Protein AF-E9FWU2-F1 (afdb_monomer)

Sequence (168 aa):
ADSLRRFEPNSPRSSPRGNRSPVVPRQQDSTGTLKTTISLGKTPTIVHTGPFYLHKELPGDTDLTGATNLMAHYNLEHSYNKFSGKKFKDSLSSFLPGLPGMIDTPGNTDNSSLRSIIEKPPIGGKELAFLNSSQLAGFRLHPGPLPEQYQTSSLAPLKKKQKHKKHK

Secondary structure (DSSP, 8-state):
------------PPPPP------------------EEEE-SSS-EEEE-SPPTT-PPPPPPPSS-TTS-HHHHTT-HHHHHHHHTS-----HHHH-TT--S-TTS-TTTSS--THHHHHS----SS--PPPPHHHHGGGPPPSSPPPHHHHGGG--------------

Structure (mmCIF, N/CA/C/O backbone):
data_AF-E9FWU2-F1
#
_entry.id   AF-E9FWU2-F1
#
loop_
_atom_site.group_PDB
_atom_site.id
_atom_site.type_symbol
_atom_site.label_atom_id
_atom_site.label_alt_id
_atom_site.label_comp_id
_atom_site.label_asym_id
_atom_site.label_entity_id
_atom_site.label_seq_id
_atom_site.pdbx_PDB_ins_code
_atom_site.Cartn_x
_atom_site.Cartn_y
_atom_site.Cartn_z
_atom_site.occupancy
_atom_site.B_iso_or_equiv
_atom_site.auth_seq_id
_atom_site.auth_comp_id
_atom_site.auth_asym_id
_atom_site.auth_atom_id
_atom_site.pdbx_PDB_model_num
ATOM 1 N N . ALA A 1 1 ? 88.557 16.736 -51.746 1.00 36.66 1 ALA A N 1
ATOM 2 C CA . ALA A 1 1 ? 88.829 16.202 -50.401 1.00 36.66 1 ALA A CA 1
ATOM 3 C C . ALA A 1 1 ? 87.476 16.019 -49.726 1.00 36.66 1 ALA A C 1
ATOM 5 O O . ALA A 1 1 ? 86.794 17.009 -49.515 1.00 36.66 1 ALA A O 1
ATOM 6 N N . ASP A 1 2 ? 86.897 14.822 -49.832 1.00 34.50 2 ASP A N 1
ATOM 7 C CA . ASP A 1 2 ? 86.967 13.752 -48.810 1.00 34.50 2 ASP A CA 1
ATOM 8 C C . ASP A 1 2 ? 86.093 14.101 -47.589 1.00 34.50 2 ASP A C 1
ATOM 10 O O . ASP A 1 2 ? 86.243 15.175 -47.034 1.00 34.50 2 ASP A O 1
ATOM 14 N N . SER A 1 3 ? 85.142 13.298 -47.108 1.00 41.34 3 SER A N 1
ATOM 15 C CA . SER A 1 3 ? 85.058 11.835 -47.094 1.00 41.34 3 SER A CA 1
ATOM 16 C C . SER A 1 3 ? 83.602 11.332 -47.005 1.00 41.34 3 SER A C 1
ATOM 18 O O . SER A 1 3 ? 82.830 11.735 -46.141 1.00 41.34 3 SER A O 1
ATOM 20 N N . LEU A 1 4 ? 83.277 10.418 -47.922 1.00 46.53 4 LEU A N 1
ATOM 21 C CA . LEU A 1 4 ? 82.640 9.099 -47.754 1.00 46.53 4 LEU A CA 1
ATOM 22 C C . LEU A 1 4 ? 81.452 8.891 -46.783 1.00 46.53 4 LEU A C 1
ATOM 24 O O . LEU A 1 4 ? 81.588 8.762 -45.568 1.00 46.53 4 LEU A O 1
ATOM 28 N N . ARG A 1 5 ? 80.293 8.637 -47.409 1.00 49.41 5 ARG A N 1
ATOM 29 C CA . ARG A 1 5 ? 79.126 7.927 -46.861 1.00 49.41 5 ARG A CA 1
ATOM 30 C C . ARG A 1 5 ? 79.506 6.479 -46.507 1.00 49.41 5 ARG A C 1
ATOM 32 O O . ARG A 1 5 ? 79.905 5.723 -47.392 1.00 49.41 5 ARG A O 1
ATOM 39 N N . ARG A 1 6 ? 79.329 6.068 -45.249 1.00 43.12 6 ARG A N 1
ATOM 40 C CA . ARG A 1 6 ? 79.369 4.656 -44.824 1.00 43.12 6 ARG A CA 1
ATOM 41 C C . ARG A 1 6 ? 77.958 4.061 -44.897 1.00 43.12 6 ARG A C 1
ATOM 43 O O . ARG A 1 6 ? 77.071 4.478 -44.162 1.00 43.12 6 ARG A O 1
ATOM 50 N N . PHE A 1 7 ? 77.777 3.103 -45.802 1.00 41.88 7 PHE A N 1
ATOM 51 C CA . PHE A 1 7 ? 76.683 2.130 -45.797 1.00 41.88 7 PHE A CA 1
ATOM 52 C C . PHE A 1 7 ? 77.023 1.024 -44.785 1.00 41.88 7 PHE A C 1
ATOM 54 O O . PHE A 1 7 ? 78.124 0.483 -44.841 1.00 41.88 7 PHE A O 1
ATOM 61 N N . GLU A 1 8 ? 76.085 0.669 -43.909 1.00 46.09 8 GLU A N 1
ATOM 62 C CA . GLU A 1 8 ? 76.128 -0.556 -43.097 1.00 46.09 8 GLU A CA 1
ATOM 63 C C . GLU A 1 8 ? 74.871 -1.390 -43.411 1.00 46.09 8 GLU A C 1
ATOM 65 O O . GLU A 1 8 ? 73.761 -0.844 -43.388 1.00 46.09 8 GLU A O 1
ATOM 70 N N . PRO A 1 9 ? 75.001 -2.685 -43.752 1.00 44.62 9 PRO A N 1
ATOM 71 C CA . PRO A 1 9 ? 73.863 -3.569 -43.960 1.00 44.62 9 PRO A CA 1
ATOM 72 C C . PRO A 1 9 ? 73.325 -4.075 -42.612 1.00 44.62 9 PRO A C 1
ATOM 74 O O . PRO A 1 9 ? 73.952 -4.883 -41.932 1.00 44.62 9 PRO A O 1
ATOM 77 N N . ASN A 1 10 ? 72.117 -3.640 -42.242 1.00 38.62 10 ASN A N 1
ATOM 78 C CA . ASN A 1 10 ? 71.381 -4.172 -41.091 1.00 38.62 10 ASN A CA 1
ATOM 79 C C . ASN A 1 10 ? 71.033 -5.658 -41.306 1.00 38.62 10 ASN A C 1
ATOM 81 O O . ASN A 1 10 ? 70.026 -5.988 -41.930 1.00 38.62 10 ASN A O 1
ATOM 85 N N . SER A 1 11 ? 71.856 -6.554 -40.763 1.00 50.94 11 SER A N 1
ATOM 86 C CA . SER A 1 11 ? 71.539 -7.978 -40.622 1.00 50.94 11 SER A CA 1
ATOM 87 C C . SER A 1 11 ? 70.809 -8.219 -39.288 1.00 50.94 11 SER A C 1
ATOM 89 O O . SER A 1 11 ? 71.275 -7.737 -38.249 1.00 50.94 11 SER A O 1
ATOM 91 N N . PRO A 1 12 ? 69.661 -8.925 -39.257 1.00 45.56 12 PRO A N 1
ATOM 92 C CA . PRO A 1 12 ? 68.880 -9.093 -38.039 1.00 45.56 12 PRO A CA 1
ATOM 93 C C . PRO A 1 12 ? 69.545 -10.111 -37.108 1.00 45.56 12 PRO A C 1
ATOM 95 O O . PRO A 1 12 ? 69.621 -11.309 -37.380 1.00 45.56 12 PRO A O 1
ATOM 98 N N . ARG A 1 13 ? 70.016 -9.610 -35.967 1.00 43.78 13 ARG A N 1
ATOM 99 C CA . ARG A 1 13 ? 70.558 -10.391 -34.853 1.00 43.78 13 ARG A CA 1
ATOM 100 C C . ARG A 1 13 ? 69.474 -11.346 -34.327 1.00 43.78 13 ARG A C 1
ATOM 102 O O . ARG A 1 13 ? 68.428 -10.898 -33.862 1.00 43.78 13 ARG A O 1
ATOM 109 N N . SER A 1 14 ? 69.720 -12.654 -34.404 1.00 50.06 14 SER A N 1
ATOM 110 C CA . SER A 1 14 ? 68.822 -13.697 -33.894 1.00 50.06 14 SER A CA 1
ATOM 111 C C . SER A 1 14 ? 68.528 -13.505 -32.402 1.00 50.06 14 SER A C 1
ATOM 113 O O . SER A 1 14 ? 69.457 -13.402 -31.596 1.00 50.06 14 SER A O 1
ATOM 115 N N . SER A 1 15 ? 67.250 -13.485 -32.027 1.00 48.44 15 SER A N 1
ATOM 116 C CA . SER A 1 15 ? 66.810 -13.360 -30.635 1.00 48.44 15 SER A CA 1
ATOM 117 C C . SER A 1 15 ? 67.070 -14.654 -29.837 1.00 48.44 15 SER A C 1
ATOM 119 O O . SER A 1 15 ? 66.792 -15.743 -30.347 1.00 48.44 15 SER A O 1
ATOM 121 N N . PRO A 1 16 ? 67.569 -14.578 -28.588 1.00 50.00 16 PRO A N 1
ATOM 122 C CA . PRO A 1 16 ? 67.818 -15.756 -27.760 1.00 50.00 16 PRO A CA 1
ATOM 123 C C . PRO A 1 16 ? 66.522 -16.437 -27.302 1.00 50.00 16 PRO A C 1
ATOM 125 O O . PRO A 1 16 ? 65.582 -15.784 -26.851 1.00 50.00 16 PRO A O 1
ATOM 128 N N . ARG A 1 17 ? 66.513 -17.774 -27.352 1.00 54.34 17 ARG A N 1
ATOM 129 C CA . ARG A 1 17 ? 65.579 -18.636 -26.612 1.00 54.34 17 ARG A CA 1
ATOM 130 C C . ARG A 1 17 ? 65.563 -18.230 -25.132 1.00 54.34 17 ARG A C 1
ATOM 132 O O . ARG A 1 17 ? 66.601 -18.299 -24.482 1.00 54.34 17 ARG A O 1
ATOM 139 N N . GLY A 1 18 ? 64.393 -17.893 -24.593 1.00 42.03 18 GLY A N 1
ATOM 140 C CA . GLY A 1 18 ? 64.245 -17.609 -23.168 1.00 42.03 18 GLY A CA 1
ATOM 141 C C . GLY A 1 18 ? 62.794 -17.579 -22.692 1.00 42.03 18 GLY A C 1
ATOM 142 O O . GLY A 1 18 ? 62.052 -16.666 -23.023 1.00 42.03 18 GLY A O 1
ATOM 143 N N . ASN A 1 19 ? 62.472 -18.562 -21.849 1.00 40.12 19 ASN A N 1
ATOM 144 C CA . ASN A 1 19 ? 61.448 -18.583 -20.798 1.00 40.12 19 ASN A CA 1
ATOM 145 C C . ASN A 1 19 ? 59.965 -18.738 -21.183 1.00 40.12 19 ASN A C 1
ATOM 147 O O . ASN A 1 19 ? 59.267 -17.810 -21.577 1.00 40.12 19 ASN A O 1
ATOM 151 N N . ARG A 1 20 ? 59.460 -19.954 -20.930 1.00 50.09 20 ARG A N 1
ATOM 152 C CA . ARG A 1 20 ? 58.036 -20.270 -20.781 1.00 50.09 20 ARG A CA 1
ATOM 153 C C . ARG A 1 20 ? 57.501 -19.625 -19.495 1.00 50.09 20 ARG A C 1
ATOM 155 O O . ARG A 1 20 ? 57.925 -20.002 -18.406 1.00 50.09 20 ARG A O 1
ATOM 162 N N . SER A 1 21 ? 56.568 -18.687 -19.621 1.00 48.81 21 SER A N 1
ATOM 163 C CA . SER A 1 21 ? 55.737 -18.194 -18.512 1.00 48.81 21 SER A CA 1
ATOM 164 C C . SER A 1 21 ? 54.711 -19.260 -18.074 1.00 48.81 21 SER A C 1
ATOM 166 O O . SER A 1 21 ? 54.348 -20.113 -18.890 1.00 48.81 21 SER A O 1
ATOM 168 N N . PRO A 1 22 ? 54.241 -19.249 -16.810 1.00 45.62 22 PRO A N 1
ATOM 169 C CA . PRO A 1 22 ? 53.332 -20.269 -16.289 1.00 45.62 22 PRO A CA 1
ATOM 170 C C . PRO A 1 22 ? 51.971 -20.231 -16.999 1.00 45.62 22 PRO A C 1
ATOM 172 O O . PRO A 1 22 ? 51.428 -19.163 -17.284 1.00 45.62 22 PRO A O 1
ATOM 175 N N . VAL A 1 23 ? 51.426 -21.417 -17.285 1.00 48.56 23 VAL A N 1
ATOM 176 C CA . VAL A 1 23 ? 50.094 -21.605 -17.875 1.00 48.56 23 VAL A CA 1
ATOM 177 C C . VAL A 1 23 ? 49.037 -21.210 -16.846 1.00 48.56 23 VAL A C 1
ATOM 179 O O . VAL A 1 23 ? 48.787 -21.933 -15.887 1.00 48.56 23 VAL A O 1
ATOM 182 N N . VAL A 1 24 ? 48.405 -20.061 -17.062 1.00 45.88 24 VAL A N 1
ATOM 183 C CA . VAL A 1 24 ? 47.096 -19.743 -16.485 1.00 45.88 24 VAL A CA 1
ATOM 184 C C . VAL A 1 24 ? 46.049 -20.355 -17.424 1.00 45.88 24 VAL A C 1
ATOM 186 O O . VAL A 1 24 ? 46.179 -20.158 -18.637 1.00 45.88 24 VAL A O 1
ATOM 189 N N . PRO A 1 25 ? 45.026 -21.090 -16.943 1.00 42.44 25 PRO A N 1
ATOM 190 C CA . PRO A 1 25 ? 43.917 -21.507 -17.791 1.00 42.44 25 PRO A CA 1
ATOM 191 C C . PRO A 1 25 ? 43.162 -20.248 -18.223 1.00 42.44 25 PRO A C 1
ATOM 193 O O . PRO A 1 25 ? 42.321 -19.710 -17.507 1.00 42.44 25 PRO A O 1
ATOM 196 N N . ARG A 1 26 ? 43.536 -19.725 -19.392 1.00 44.62 26 ARG A N 1
ATOM 197 C CA . ARG A 1 26 ? 42.857 -18.613 -20.041 1.00 44.62 26 ARG A CA 1
ATOM 198 C C . ARG A 1 26 ? 41.507 -19.158 -20.482 1.00 44.62 26 ARG A C 1
ATOM 200 O O . ARG A 1 26 ? 41.451 -19.986 -21.390 1.00 44.62 26 ARG A O 1
ATOM 207 N N . GLN A 1 27 ? 40.445 -18.725 -19.802 1.00 45.59 27 GLN A N 1
ATOM 208 C CA . GLN A 1 27 ? 39.092 -18.826 -20.334 1.00 45.59 27 GLN A CA 1
ATOM 209 C C . GLN A 1 27 ? 39.145 -18.401 -21.798 1.00 45.59 27 GLN A C 1
ATOM 211 O O . GLN A 1 27 ? 39.808 -17.421 -22.151 1.00 45.59 27 GLN A O 1
ATOM 216 N N . GLN A 1 28 ? 38.566 -19.239 -22.646 1.00 47.59 28 GLN A N 1
ATOM 217 C CA . GLN A 1 28 ? 38.744 -19.227 -24.088 1.00 47.59 28 GLN A CA 1
ATOM 218 C C . GLN A 1 28 ? 37.920 -18.101 -24.724 1.00 47.59 28 GLN A C 1
ATOM 220 O O . GLN A 1 28 ? 37.180 -18.314 -25.676 1.00 47.59 28 GLN A O 1
ATOM 225 N N . ASP A 1 29 ? 38.082 -16.883 -24.220 1.00 47.50 29 ASP A N 1
ATOM 226 C CA . ASP A 1 29 ? 37.644 -15.676 -24.892 1.00 47.50 29 ASP A CA 1
ATOM 227 C C . ASP A 1 29 ? 38.650 -15.434 -26.012 1.00 47.50 29 ASP A C 1
ATOM 229 O O . ASP A 1 29 ? 39.731 -14.856 -25.829 1.00 47.50 29 ASP A O 1
ATOM 233 N N . SER A 1 30 ? 38.311 -16.010 -27.167 1.00 52.62 30 SER A N 1
ATOM 234 C CA . SER A 1 30 ? 39.028 -15.927 -28.434 1.00 52.62 30 SER A CA 1
ATOM 235 C C . SER A 1 30 ? 39.259 -14.460 -28.796 1.00 52.62 30 SER A C 1
ATOM 237 O O . SER A 1 30 ? 38.463 -13.804 -29.463 1.00 52.62 30 SER A O 1
ATOM 239 N N . THR A 1 31 ? 40.363 -13.912 -28.299 1.00 54.75 31 THR A N 1
ATOM 240 C CA . THR A 1 31 ? 40.755 -12.515 -28.460 1.00 54.75 31 THR A CA 1
ATOM 241 C C . THR A 1 31 ? 41.552 -12.374 -29.752 1.00 54.75 31 THR A C 1
ATOM 243 O O . THR A 1 31 ? 42.749 -12.119 -29.776 1.00 54.75 31 THR A O 1
ATOM 246 N N . GLY A 1 32 ? 40.827 -12.569 -30.852 1.00 56.56 32 GLY A N 1
ATOM 247 C CA . GLY A 1 32 ? 40.807 -11.628 -31.958 1.00 56.56 32 GLY A CA 1
ATOM 248 C C . GLY A 1 32 ? 41.804 -11.780 -33.102 1.00 56.56 32 GLY A C 1
ATOM 249 O O . GLY A 1 32 ? 41.635 -11.052 -34.063 1.00 56.56 32 GLY A O 1
ATOM 250 N N . THR A 1 33 ? 42.794 -12.675 -33.121 1.00 55.94 33 THR A N 1
ATOM 251 C CA . THR A 1 33 ? 43.685 -12.735 -34.306 1.00 55.94 33 THR A CA 1
ATOM 252 C C . THR A 1 33 ? 42.916 -13.067 -35.580 1.00 55.94 33 THR A C 1
ATOM 254 O O . THR A 1 33 ? 42.385 -14.169 -35.699 1.00 55.94 33 THR A O 1
ATOM 257 N N . LEU A 1 34 ? 42.869 -12.112 -36.528 1.00 59.03 34 LEU A N 1
ATOM 258 C CA . LEU A 1 34 ? 42.260 -12.296 -37.843 1.00 59.03 34 LEU A CA 1
ATOM 259 C C . LEU A 1 34 ? 42.987 -13.438 -38.555 1.00 59.03 34 LEU A C 1
ATOM 261 O O . LEU A 1 34 ? 44.025 -13.252 -39.192 1.00 59.03 34 LEU A O 1
ATOM 265 N N . LYS A 1 35 ? 42.448 -14.646 -38.420 1.00 63.38 35 LYS A N 1
ATOM 266 C CA . LYS A 1 35 ? 42.945 -15.820 -39.117 1.00 63.38 35 LYS A CA 1
ATOM 267 C C . LYS A 1 35 ? 42.482 -15.736 -40.564 1.00 63.38 35 LYS A C 1
ATOM 269 O O . LYS A 1 35 ? 41.379 -16.156 -40.899 1.00 63.38 35 LYS A O 1
ATOM 274 N N . THR A 1 36 ? 43.317 -15.176 -41.426 1.00 64.44 36 THR A N 1
ATOM 275 C CA . THR A 1 36 ? 43.145 -15.299 -42.875 1.00 64.44 36 THR A CA 1
ATOM 276 C C . THR A 1 36 ? 44.066 -16.401 -43.378 1.00 64.44 36 THR A C 1
ATOM 278 O O . THR A 1 36 ? 45.246 -16.450 -43.037 1.00 64.44 36 THR A O 1
ATOM 281 N N . THR A 1 37 ? 43.523 -17.340 -44.143 1.00 68.31 37 THR A N 1
ATOM 282 C CA . THR A 1 37 ? 44.312 -18.364 -44.831 1.00 68.31 37 THR A CA 1
ATOM 283 C C . THR A 1 37 ? 44.260 -18.049 -46.315 1.00 68.31 37 THR A C 1
ATOM 285 O O . THR A 1 37 ? 43.182 -17.967 -46.898 1.00 68.31 37 THR A O 1
ATOM 288 N N . ILE A 1 38 ? 45.426 -17.828 -46.918 1.00 70.81 38 ILE A N 1
ATOM 289 C CA . ILE A 1 38 ? 45.549 -17.528 -48.344 1.00 70.81 38 ILE A CA 1
ATOM 290 C C . ILE A 1 38 ? 45.895 -18.835 -49.052 1.00 70.81 38 ILE A C 1
ATOM 292 O O . ILE A 1 38 ? 46.962 -19.403 -48.818 1.00 70.81 38 ILE A O 1
ATOM 296 N N . SER A 1 39 ? 45.000 -19.328 -49.904 1.00 72.81 39 SER A N 1
ATOM 297 C CA . SER A 1 39 ? 45.274 -20.483 -50.756 1.00 72.81 39 SER A CA 1
ATOM 298 C C . SER A 1 39 ? 45.812 -19.999 -52.098 1.00 72.81 39 SER A C 1
ATOM 300 O O . SER A 1 39 ? 45.085 -19.400 -52.892 1.00 72.81 39 SER A O 1
ATOM 302 N N . LEU A 1 40 ? 47.092 -20.262 -52.353 1.00 68.25 40 LEU A N 1
ATOM 303 C CA . LEU A 1 40 ? 47.751 -19.943 -53.617 1.00 68.25 40 LEU A CA 1
ATOM 304 C C . LEU A 1 40 ? 47.621 -21.143 -54.573 1.00 68.25 40 LEU A C 1
ATOM 306 O O . LEU A 1 40 ? 48.470 -22.030 -54.605 1.00 68.25 40 LEU A O 1
ATOM 310 N N . GLY A 1 41 ? 46.499 -21.207 -55.296 1.00 73.94 41 GLY A N 1
ATOM 311 C CA . GLY A 1 41 ? 46.236 -22.181 -56.364 1.00 73.94 41 GLY A CA 1
ATOM 312 C C . GLY A 1 41 ? 46.085 -21.504 -57.732 1.00 73.94 41 GLY A C 1
ATOM 313 O O . GLY A 1 41 ? 46.424 -20.334 -57.886 1.00 73.94 41 GLY A O 1
ATOM 314 N N . LYS A 1 42 ? 45.521 -22.212 -58.726 1.00 70.81 42 LYS A N 1
ATOM 315 C CA . LYS A 1 42 ? 45.226 -21.657 -60.072 1.00 70.81 42 LYS A CA 1
ATOM 316 C C . LYS A 1 42 ? 44.344 -20.397 -60.023 1.00 70.81 42 LYS A C 1
ATOM 318 O O . LYS A 1 42 ? 44.421 -19.559 -60.912 1.00 70.81 42 LYS A O 1
ATOM 323 N N . THR A 1 43 ? 43.552 -20.260 -58.961 1.00 66.31 43 THR A N 1
ATOM 324 C CA . THR A 1 43 ? 42.835 -19.043 -58.576 1.00 66.31 43 THR A CA 1
ATOM 325 C C . THR A 1 43 ? 43.196 -18.717 -57.124 1.00 66.31 43 THR A C 1
ATOM 327 O O . THR A 1 43 ? 42.820 -19.486 -56.234 1.00 66.31 43 THR A O 1
ATOM 330 N N . PRO A 1 44 ? 43.946 -17.641 -56.843 1.00 72.81 44 PRO A N 1
ATOM 331 C CA . PRO A 1 44 ? 44.255 -17.265 -55.470 1.00 72.81 44 PRO A CA 1
ATOM 332 C C . PRO A 1 44 ? 42.975 -16.817 -54.753 1.00 72.81 44 PRO A C 1
ATOM 334 O O . PRO A 1 44 ? 42.236 -15.978 -55.265 1.00 72.81 44 PRO A O 1
ATOM 337 N N . THR A 1 45 ? 42.712 -17.364 -53.566 1.00 73.38 45 THR A N 1
ATOM 338 C CA . THR A 1 45 ? 41.538 -17.006 -52.751 1.00 73.38 45 THR A CA 1
ATOM 339 C C . THR A 1 45 ? 41.924 -16.798 -51.292 1.00 73.38 45 THR A C 1
ATOM 341 O O . THR A 1 45 ? 42.788 -17.496 -50.757 1.00 73.38 45 THR A O 1
ATOM 344 N N . ILE A 1 46 ? 41.275 -15.831 -50.644 1.00 72.62 46 ILE A N 1
ATOM 345 C CA . ILE A 1 46 ? 41.474 -15.505 -49.229 1.00 72.62 46 ILE A CA 1
ATOM 346 C C . ILE A 1 46 ? 40.285 -16.067 -48.451 1.00 72.62 46 ILE A C 1
ATOM 348 O O . ILE A 1 46 ? 39.147 -15.662 -48.678 1.00 72.62 46 ILE A O 1
ATOM 352 N N . VAL A 1 47 ? 40.548 -17.004 -47.540 1.00 68.62 47 VAL A N 1
ATOM 353 C CA . VAL A 1 47 ? 39.531 -17.607 -46.672 1.00 68.62 47 VAL A CA 1
ATOM 354 C C . VAL A 1 47 ? 39.642 -16.992 -45.280 1.00 68.62 47 VAL A C 1
ATOM 356 O O . VAL A 1 47 ? 40.655 -17.145 -44.592 1.00 68.62 47 VAL A O 1
ATOM 359 N N . HIS A 1 48 ? 38.595 -16.289 -44.851 1.00 67.50 48 HIS A N 1
ATOM 360 C CA . HIS A 1 48 ? 38.487 -15.755 -43.494 1.00 67.50 48 HIS A CA 1
ATOM 361 C C . HIS A 1 48 ? 38.069 -16.891 -42.542 1.00 67.50 48 HIS A C 1
ATOM 363 O O . HIS A 1 48 ? 36.944 -17.373 -42.606 1.00 67.50 48 HIS A O 1
ATOM 369 N N . THR A 1 49 ? 38.979 -17.354 -41.680 1.00 63.44 49 THR A N 1
ATOM 370 C CA . THR A 1 49 ? 38.790 -18.513 -40.778 1.00 63.44 49 THR A CA 1
ATOM 371 C C . THR A 1 49 ? 38.731 -18.122 -39.294 1.00 63.44 49 THR A C 1
ATOM 373 O O . THR A 1 49 ? 39.090 -18.913 -38.415 1.00 63.44 49 THR A O 1
ATOM 376 N N . GLY A 1 50 ? 38.293 -16.898 -38.984 1.00 64.38 50 GLY A N 1
ATOM 377 C CA . GLY A 1 50 ? 38.116 -16.453 -37.602 1.00 64.38 50 GLY A CA 1
ATOM 378 C C . GLY A 1 50 ? 37.444 -15.083 -37.463 1.00 64.38 50 GLY A C 1
ATOM 379 O O . GLY A 1 50 ? 37.408 -14.324 -38.433 1.00 64.38 50 GLY A O 1
ATOM 380 N N . PRO A 1 51 ? 36.912 -14.769 -36.267 1.00 67.06 51 PRO A N 1
ATOM 381 C CA . PRO A 1 51 ? 36.254 -13.497 -35.986 1.00 67.06 51 PRO A CA 1
ATOM 382 C C . PRO A 1 51 ? 37.243 -12.328 -36.086 1.00 67.06 51 PRO A C 1
ATOM 384 O O . PRO A 1 51 ? 38.411 -12.445 -35.711 1.00 67.06 51 PRO A O 1
ATOM 387 N N . PHE A 1 52 ? 36.771 -11.194 -36.602 1.00 65.88 52 PHE A N 1
ATOM 388 C CA . PHE A 1 52 ? 37.560 -9.968 -36.719 1.00 65.88 52 PHE A CA 1
ATOM 389 C C . PHE A 1 52 ? 37.784 -9.344 -35.328 1.00 65.88 52 PHE A C 1
ATOM 391 O O . PHE A 1 52 ? 36.866 -9.319 -34.505 1.00 65.88 52 PHE A O 1
ATOM 398 N N . TYR A 1 53 ? 38.998 -8.848 -35.042 1.00 65.88 53 TYR A N 1
ATOM 399 C CA . TYR A 1 53 ? 39.299 -8.129 -33.794 1.00 65.88 53 TYR A CA 1
ATOM 400 C C . TYR A 1 53 ? 38.231 -7.053 -33.539 1.00 65.88 53 TYR A C 1
ATOM 402 O O . TYR A 1 53 ? 37.963 -6.237 -34.411 1.00 65.88 53 TYR A O 1
ATOM 410 N N . LEU A 1 54 ? 37.650 -7.026 -32.335 1.00 67.00 54 LEU A N 1
ATOM 411 C CA . LEU A 1 54 ? 36.615 -6.066 -31.904 1.00 67.00 54 LEU A CA 1
ATOM 412 C C . LEU A 1 54 ? 35.223 -6.225 -32.543 1.00 67.00 54 LEU A C 1
ATOM 414 O O . LEU A 1 54 ? 34.301 -5.537 -32.112 1.00 67.00 54 LEU A O 1
ATOM 418 N N . HIS A 1 55 ? 35.019 -7.166 -33.468 1.00 64.75 55 HIS A N 1
ATOM 419 C CA . HIS A 1 55 ? 33.676 -7.600 -33.858 1.00 64.75 55 HIS A CA 1
ATOM 420 C C . HIS A 1 55 ? 33.143 -8.554 -32.785 1.00 64.75 55 HIS A C 1
ATOM 422 O O . HIS A 1 55 ? 33.294 -9.773 -32.860 1.00 64.75 55 HIS A O 1
ATOM 428 N N . LYS A 1 56 ? 32.567 -7.979 -31.730 1.00 71.38 56 LYS A N 1
ATOM 429 C CA . LYS A 1 56 ? 31.612 -8.707 -30.896 1.00 71.38 56 LYS A CA 1
ATOM 430 C C . LYS A 1 56 ? 30.305 -8.771 -31.672 1.00 71.38 56 LYS A C 1
ATOM 432 O O . LYS A 1 56 ? 29.949 -7.799 -32.338 1.00 71.38 56 LYS A O 1
ATOM 437 N N . GLU A 1 57 ? 29.632 -9.913 -31.603 1.00 73.06 57 GLU A N 1
ATOM 438 C CA . GLU A 1 57 ? 28.242 -10.003 -32.040 1.00 73.06 57 GLU A CA 1
ATOM 439 C C . GLU A 1 57 ? 27.477 -8.852 -31.383 1.00 73.06 57 GLU A C 1
ATOM 441 O O . GLU A 1 57 ? 27.647 -8.607 -30.180 1.00 73.06 57 GLU A O 1
ATOM 446 N N . LEU A 1 58 ? 26.755 -8.068 -32.192 1.00 74.88 58 LEU A N 1
ATOM 447 C CA . LEU A 1 58 ? 25.998 -6.952 -31.644 1.00 74.88 58 LEU A CA 1
ATOM 448 C C . LEU A 1 58 ? 25.039 -7.535 -30.601 1.00 74.88 58 LEU A C 1
ATOM 450 O O . LEU A 1 58 ? 24.441 -8.582 -30.862 1.00 74.88 58 LEU A O 1
ATOM 454 N N . PRO A 1 59 ? 24.907 -6.899 -29.423 1.00 76.06 59 PRO A N 1
ATOM 455 C CA . PRO A 1 59 ? 23.858 -7.271 -28.491 1.00 76.06 59 PRO A CA 1
ATOM 456 C C . PRO A 1 59 ? 22.543 -7.343 -29.264 1.00 76.06 59 PRO A C 1
ATOM 458 O O . PRO A 1 59 ? 22.268 -6.447 -30.063 1.00 76.06 59 PRO A O 1
ATOM 461 N N . GLY A 1 60 ? 21.785 -8.424 -29.071 1.00 79.31 60 GLY A N 1
ATOM 462 C CA . GLY A 1 60 ? 20.494 -8.578 -29.733 1.00 79.31 60 GLY A CA 1
ATOM 463 C C . GLY A 1 60 ? 19.598 -7.370 -29.468 1.00 79.31 60 GLY A C 1
ATOM 464 O O . GLY A 1 60 ? 19.765 -6.679 -28.457 1.00 79.31 60 GLY A O 1
ATOM 465 N N . ASP A 1 61 ? 18.660 -7.120 -30.379 1.00 78.25 61 ASP A N 1
ATOM 466 C CA . ASP A 1 61 ? 17.706 -6.028 -30.229 1.00 78.25 61 ASP A CA 1
ATOM 467 C C . ASP A 1 61 ? 16.984 -6.165 -28.882 1.00 78.25 61 ASP A C 1
ATOM 469 O O . ASP A 1 61 ? 16.319 -7.161 -28.601 1.00 78.25 61 ASP A O 1
ATOM 473 N N . THR A 1 62 ? 17.174 -5.178 -28.008 1.00 80.06 62 THR A N 1
ATOM 474 C CA . THR A 1 62 ? 16.470 -5.106 -26.730 1.00 80.06 62 THR A CA 1
ATOM 475 C C . THR A 1 62 ? 15.172 -4.344 -26.938 1.00 80.06 62 THR A C 1
ATOM 477 O O . THR A 1 62 ? 15.219 -3.187 -27.361 1.00 80.06 62 THR A O 1
ATOM 480 N N . ASP A 1 63 ? 14.040 -4.944 -26.567 1.00 80.00 63 ASP A N 1
ATOM 481 C CA . ASP A 1 63 ? 12.702 -4.343 -26.710 1.00 80.00 63 ASP A CA 1
ATOM 482 C C . ASP A 1 63 ? 12.601 -2.937 -26.100 1.00 80.00 63 ASP A C 1
ATOM 484 O O . ASP A 1 63 ? 11.865 -2.079 -26.587 1.00 80.00 63 ASP A O 1
ATOM 488 N N . LEU A 1 64 ? 13.368 -2.686 -25.035 1.00 89.00 64 LEU A N 1
ATOM 489 C CA . LEU A 1 64 ? 13.394 -1.415 -24.334 1.00 89.00 64 LEU A CA 1
ATOM 490 C C . LEU A 1 64 ? 14.749 -0.727 -24.487 1.00 89.00 64 LEU A C 1
ATOM 492 O O . LEU A 1 64 ? 15.762 -1.169 -23.948 1.00 89.00 64 LEU A O 1
ATOM 496 N N . THR A 1 65 ? 14.745 0.409 -25.177 1.00 89.25 65 THR A N 1
ATOM 497 C CA . THR A 1 65 ? 15.931 1.248 -25.385 1.00 89.25 65 THR A CA 1
ATOM 498 C C . THR A 1 65 ? 15.793 2.584 -24.659 1.00 89.25 65 THR A C 1
ATOM 500 O O . THR A 1 65 ? 14.687 3.017 -24.335 1.00 89.25 65 THR A O 1
ATOM 503 N N . GLY A 1 66 ? 16.903 3.304 -24.461 1.00 89.25 66 GLY A N 1
ATOM 504 C CA . GLY A 1 66 ? 16.875 4.651 -23.869 1.00 89.25 66 GLY A CA 1
ATOM 505 C C . GLY A 1 66 ? 16.097 5.693 -24.690 1.00 89.25 66 GLY A C 1
ATOM 506 O O . GLY A 1 66 ? 15.709 6.723 -24.150 1.00 89.25 66 GLY A O 1
ATOM 507 N N . ALA A 1 67 ? 15.835 5.421 -25.973 1.00 90.81 67 ALA A N 1
ATOM 508 C CA . ALA A 1 67 ? 14.993 6.258 -26.830 1.00 90.81 67 ALA A CA 1
ATOM 509 C C . ALA A 1 67 ? 13.489 5.974 -26.659 1.00 90.81 67 ALA A C 1
ATOM 511 O O . ALA A 1 67 ? 12.652 6.711 -27.179 1.00 90.81 67 ALA A O 1
ATOM 512 N N . THR A 1 68 ? 13.131 4.906 -25.942 1.00 92.56 68 THR A N 1
ATOM 513 C CA . THR A 1 68 ? 11.740 4.497 -25.759 1.00 92.56 68 THR A CA 1
ATOM 514 C C . THR A 1 68 ? 11.076 5.382 -24.712 1.00 92.56 68 THR A C 1
ATOM 516 O O . THR A 1 68 ? 11.526 5.462 -23.568 1.00 92.56 68 THR A O 1
ATOM 519 N N . ASN A 1 69 ? 9.966 6.028 -25.073 1.00 93.25 69 ASN A N 1
ATOM 520 C CA . ASN A 1 69 ? 9.148 6.745 -24.101 1.00 93.25 69 ASN A CA 1
ATOM 521 C C . ASN A 1 69 ? 8.483 5.739 -23.146 1.00 93.25 69 ASN A C 1
ATOM 523 O O . ASN A 1 69 ? 7.480 5.111 -23.486 1.00 93.25 69 ASN A O 1
ATOM 527 N N . LEU A 1 70 ? 9.023 5.618 -21.931 1.00 93.31 70 LEU A N 1
ATOM 528 C CA . LEU A 1 70 ? 8.527 4.689 -20.913 1.00 93.31 70 LEU A CA 1
ATOM 529 C C . LEU A 1 70 ? 7.085 4.990 -20.483 1.00 93.31 70 LEU A C 1
ATOM 531 O O . LEU A 1 70 ? 6.348 4.071 -20.132 1.00 93.31 70 LEU A O 1
ATOM 535 N N . MET A 1 71 ? 6.660 6.254 -20.540 1.00 93.44 71 MET A N 1
ATOM 536 C CA . MET A 1 71 ? 5.293 6.638 -20.184 1.00 93.44 71 MET A CA 1
ATOM 537 C C . MET A 1 71 ? 4.282 6.068 -21.174 1.00 93.44 71 MET A C 1
ATOM 539 O O . MET A 1 71 ? 3.254 5.544 -20.751 1.00 93.44 71 MET A O 1
ATOM 543 N N . ALA A 1 72 ? 4.601 6.123 -22.467 1.00 93.31 72 ALA A N 1
ATOM 544 C CA . ALA A 1 72 ? 3.790 5.518 -23.516 1.00 93.31 72 ALA A CA 1
ATOM 545 C C . ALA A 1 72 ? 3.878 3.985 -23.466 1.00 93.31 72 ALA A C 1
ATOM 547 O O . ALA A 1 72 ? 2.854 3.311 -23.462 1.00 93.31 72 ALA A O 1
ATOM 548 N N . HIS A 1 73 ? 5.091 3.435 -23.333 1.00 94.44 73 HIS A N 1
ATOM 549 C CA . HIS A 1 73 ? 5.333 1.988 -23.310 1.00 94.44 73 HIS A CA 1
ATOM 550 C C . HIS A 1 73 ? 4.545 1.264 -22.203 1.00 94.44 73 HIS A C 1
ATOM 552 O O . HIS A 1 73 ? 3.992 0.192 -22.431 1.00 94.44 73 HIS A O 1
ATOM 558 N N . TYR A 1 74 ? 4.451 1.858 -21.010 1.00 94.44 74 TYR A N 1
ATOM 559 C CA . TYR A 1 74 ? 3.693 1.299 -19.884 1.00 94.44 74 TYR A CA 1
ATOM 560 C C . TYR A 1 74 ? 2.274 1.873 -19.741 1.00 94.44 74 TYR A C 1
ATOM 562 O O . TYR A 1 74 ? 1.618 1.627 -18.729 1.00 94.44 74 TYR A O 1
ATOM 570 N N . ASN A 1 75 ? 1.780 2.631 -20.729 1.00 94.75 75 ASN A N 1
ATOM 571 C CA . ASN A 1 75 ? 0.453 3.264 -20.715 1.00 94.75 75 ASN A CA 1
ATOM 572 C C . ASN A 1 75 ? 0.192 4.147 -19.472 1.00 94.75 75 ASN A C 1
ATOM 574 O O . ASN A 1 75 ? -0.922 4.221 -18.952 1.00 94.75 75 ASN A O 1
ATOM 578 N N . LEU A 1 76 ? 1.222 4.836 -18.977 1.00 95.19 76 LEU A N 1
ATOM 579 C CA . LEU A 1 76 ? 1.172 5.677 -17.775 1.00 95.19 76 LEU A CA 1
ATOM 580 C C . LEU A 1 76 ? 0.843 7.150 -18.070 1.00 95.19 76 LEU A C 1
ATOM 582 O O . LEU A 1 76 ? 0.714 7.947 -17.137 1.00 95.19 76 LEU A O 1
ATOM 586 N N . GLU A 1 77 ? 0.691 7.529 -19.340 1.00 93.62 77 GLU A N 1
ATOM 587 C CA . GLU A 1 77 ? 0.451 8.916 -19.766 1.00 93.62 77 GLU A CA 1
ATOM 588 C C . GLU A 1 77 ? -0.792 9.529 -19.112 1.00 93.62 77 GLU A C 1
ATOM 590 O O . GLU A 1 77 ? -0.759 10.664 -18.632 1.00 93.62 77 GLU A O 1
ATOM 595 N N . HIS A 1 78 ? -1.883 8.763 -19.023 1.00 92.00 78 HIS A N 1
ATOM 596 C CA . HIS A 1 78 ? -3.117 9.242 -18.403 1.00 92.00 78 HIS A CA 1
ATOM 597 C C . HIS A 1 78 ? -2.933 9.523 -16.904 1.00 92.00 78 HIS A C 1
ATOM 599 O O . HIS A 1 78 ? -3.353 10.571 -16.409 1.00 92.00 78 HIS A O 1
ATOM 605 N N . SER A 1 79 ? -2.256 8.621 -16.189 1.00 90.69 79 SER A N 1
ATOM 606 C CA . SER A 1 79 ? -1.947 8.778 -14.765 1.00 90.69 79 SER A CA 1
ATOM 607 C C . SER A 1 79 ? -1.064 10.001 -14.520 1.00 90.69 79 SER A C 1
ATOM 609 O O . SER A 1 79 ? -1.362 10.813 -13.645 1.00 90.69 79 SER A O 1
ATOM 611 N N . TYR A 1 80 ? -0.022 10.188 -15.329 1.00 90.69 80 TYR A N 1
ATOM 612 C CA . TYR A 1 80 ? 0.851 11.355 -15.232 1.00 90.69 80 TYR A CA 1
ATOM 613 C C . TYR A 1 80 ? 0.095 12.661 -15.462 1.00 90.69 80 TYR A C 1
ATOM 615 O O . TYR A 1 80 ? 0.127 13.549 -14.614 1.00 90.69 80 TYR A O 1
ATOM 623 N N . ASN A 1 81 ? -0.681 12.754 -16.542 1.00 90.50 81 ASN A N 1
ATOM 624 C CA . ASN A 1 81 ? -1.465 13.954 -16.834 1.00 90.50 81 ASN A CA 1
ATOM 625 C C . ASN A 1 81 ? -2.488 14.263 -15.731 1.00 90.50 81 ASN A C 1
ATOM 627 O O . ASN A 1 81 ? -2.721 15.427 -15.398 1.00 90.50 81 ASN A O 1
ATOM 631 N N . LYS A 1 82 ? -3.068 13.228 -15.115 1.00 87.75 82 LYS A N 1
ATOM 632 C CA . LYS A 1 82 ? -4.037 13.374 -14.025 1.00 87.75 82 LYS A CA 1
ATOM 633 C C . LYS A 1 82 ? -3.415 13.909 -12.733 1.00 87.75 82 LYS A C 1
ATOM 635 O O . LYS A 1 82 ? -4.067 14.697 -12.046 1.00 87.75 82 LYS A O 1
ATOM 640 N N . PHE A 1 83 ? -2.194 13.490 -12.394 1.00 84.31 83 PHE A N 1
ATOM 641 C CA . PHE A 1 83 ? -1.599 13.748 -11.076 1.00 84.31 83 PHE A CA 1
ATOM 642 C C . PHE A 1 83 ? -0.443 14.763 -11.076 1.00 84.31 83 PHE A C 1
ATOM 644 O O . PHE A 1 83 ? -0.255 15.444 -10.072 1.00 84.31 83 PHE A O 1
ATOM 651 N N . SER A 1 84 ? 0.293 14.940 -12.174 1.00 83.00 84 SER A N 1
ATOM 652 C CA . SER A 1 84 ? 1.464 15.834 -12.231 1.00 83.00 84 SER A CA 1
ATOM 653 C C . SER A 1 84 ? 1.117 17.302 -12.498 1.00 83.00 84 SER A C 1
ATOM 655 O O . SER A 1 84 ? 1.885 18.188 -12.132 1.00 83.00 84 SER A O 1
ATOM 657 N N . GLY A 1 85 ? -0.050 17.589 -13.086 1.00 76.62 85 GLY A N 1
ATOM 658 C CA . GLY A 1 85 ? -0.475 18.958 -13.406 1.00 76.62 85 GLY A CA 1
ATOM 659 C C . GLY A 1 85 ? -1.059 19.754 -12.233 1.00 76.62 85 GLY A C 1
ATOM 660 O O . GLY A 1 85 ? -1.335 20.944 -12.374 1.00 76.62 85 GLY A O 1
ATOM 661 N N . LYS A 1 86 ? -1.284 19.123 -11.074 1.00 76.44 86 LYS A N 1
ATOM 662 C CA . LYS A 1 86 ? -1.960 19.745 -9.927 1.00 76.44 86 LYS A CA 1
ATOM 663 C C . LYS A 1 86 ? -1.106 19.607 -8.673 1.00 76.44 86 LYS A C 1
ATOM 665 O O . LYS A 1 86 ? -0.612 18.530 -8.363 1.00 76.44 86 LYS A O 1
ATOM 670 N N . LYS A 1 87 ? -0.972 20.695 -7.909 1.00 69.94 87 LYS A N 1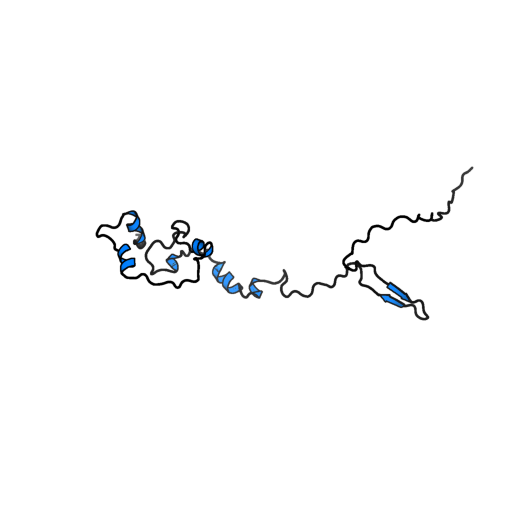
ATOM 671 C CA . LYS A 1 87 ? -0.417 20.640 -6.550 1.00 69.94 87 LYS A CA 1
ATOM 672 C C . LYS A 1 87 ? -1.381 19.815 -5.696 1.00 69.94 87 LYS A C 1
ATOM 674 O O . LYS A 1 87 ? -2.451 20.300 -5.336 1.00 69.94 87 LYS A O 1
ATOM 679 N N . PHE A 1 88 ? -1.025 18.568 -5.418 1.00 67.12 88 PHE A N 1
ATOM 680 C CA . PHE A 1 88 ? -1.827 17.685 -4.584 1.00 67.12 88 PHE A CA 1
ATOM 681 C C . PHE A 1 88 ? -1.709 18.145 -3.126 1.00 67.12 88 PHE A C 1
ATOM 683 O O . PHE A 1 88 ? -0.643 18.058 -2.519 1.00 67.12 88 PHE A O 1
ATOM 690 N N . LYS A 1 89 ? -2.789 18.713 -2.586 1.00 64.62 89 LYS A N 1
ATOM 691 C CA . LYS A 1 89 ? -2.915 19.089 -1.169 1.00 64.62 89 LYS A CA 1
ATOM 692 C C . LYS A 1 89 ? -4.231 18.555 -0.602 1.00 64.62 89 LYS A C 1
ATOM 694 O O . LYS A 1 89 ? -4.877 19.211 0.210 1.00 64.62 89 LYS A O 1
ATOM 699 N N . ASP A 1 90 ? -4.630 17.379 -1.068 1.00 74.56 90 ASP A N 1
ATOM 700 C CA . ASP A 1 90 ? -5.744 16.650 -0.484 1.00 74.56 90 ASP A CA 1
ATOM 701 C C . ASP A 1 90 ? -5.218 15.912 0.744 1.00 74.56 90 ASP A C 1
ATOM 703 O O . ASP A 1 90 ? -4.317 15.078 0.658 1.00 74.56 90 ASP A O 1
ATOM 707 N N . SER A 1 91 ? -5.723 16.306 1.912 1.00 84.75 91 SER A N 1
ATOM 708 C CA . SER A 1 91 ? -5.410 15.632 3.168 1.00 84.75 91 SER A CA 1
ATOM 709 C C . SER A 1 91 ? -6.164 14.301 3.244 1.00 84.75 91 SER A C 1
ATOM 711 O O . SER A 1 91 ? -7.145 14.103 2.524 1.00 84.75 91 SER A O 1
ATOM 713 N N . LEU A 1 92 ? -5.737 13.368 4.093 1.00 83.62 92 LEU A N 1
ATOM 714 C CA . LEU A 1 92 ? -6.403 12.071 4.244 1.00 83.62 92 LEU A CA 1
ATOM 715 C C . LEU A 1 92 ? -7.886 12.239 4.629 1.00 83.62 92 LEU A C 1
ATOM 717 O O . LEU A 1 92 ? -8.746 11.515 4.126 1.00 83.62 92 LEU A O 1
ATOM 721 N N . SER A 1 93 ? -8.209 13.275 5.405 1.00 85.69 93 SER A N 1
ATOM 722 C CA . SER A 1 93 ? -9.586 13.666 5.737 1.00 85.69 93 SER A CA 1
ATOM 723 C C . SER A 1 93 ? -10.470 13.943 4.514 1.00 85.69 93 SER A C 1
ATOM 725 O O . SER A 1 93 ? -11.686 13.775 4.591 1.00 85.69 93 SER A O 1
ATOM 727 N N . SER A 1 94 ? -9.901 14.365 3.379 1.00 85.56 94 SER A N 1
ATOM 728 C CA . SER A 1 94 ? -10.671 14.589 2.143 1.00 85.56 94 SER A CA 1
ATOM 729 C C . SER A 1 94 ? -11.198 13.287 1.529 1.00 85.56 94 SER A C 1
ATOM 731 O O . SER A 1 94 ? -12.269 13.287 0.922 1.00 85.56 94 SER A O 1
ATOM 733 N N . PHE A 1 95 ? -10.494 12.172 1.752 1.00 87.00 95 PHE A N 1
ATOM 734 C CA . PHE A 1 95 ? -10.889 10.831 1.315 1.00 87.00 95 PHE A CA 1
ATOM 735 C C . PHE A 1 95 ? -11.762 10.107 2.346 1.00 87.00 95 PHE A C 1
ATOM 737 O O . PHE A 1 95 ? -12.459 9.159 1.994 1.00 87.00 95 PHE A O 1
ATOM 744 N N . LEU A 1 96 ? -11.758 10.564 3.604 1.00 88.38 96 LEU A N 1
ATOM 745 C CA . LEU A 1 96 ? -12.496 9.971 4.723 1.00 88.38 96 LEU A CA 1
ATOM 746 C C . LEU A 1 96 ? -13.486 10.972 5.359 1.00 88.38 96 LEU A C 1
ATOM 748 O O . LEU A 1 96 ? -13.422 11.230 6.560 1.00 88.38 96 LEU A O 1
ATOM 752 N N . PRO A 1 97 ? -14.441 11.537 4.592 1.00 83.06 97 PRO A N 1
ATOM 753 C CA . PRO A 1 97 ? -15.288 12.640 5.056 1.00 83.06 97 PRO A CA 1
ATOM 754 C C . PRO A 1 97 ? -16.254 12.271 6.194 1.00 83.06 97 PRO A C 1
ATOM 756 O O . PRO A 1 97 ? -16.751 13.165 6.877 1.00 83.06 97 PRO A O 1
ATOM 759 N N . GLY A 1 98 ? -16.554 10.982 6.371 1.00 83.75 98 GLY A N 1
ATOM 760 C CA . GLY A 1 98 ? -17.447 10.475 7.418 1.00 83.75 98 GLY A CA 1
ATOM 761 C C . GLY A 1 98 ? -16.728 9.973 8.670 1.00 83.75 98 GLY A C 1
ATOM 762 O O . GLY A 1 98 ? -17.396 9.563 9.616 1.00 83.75 98 GLY A O 1
ATOM 763 N N . LEU A 1 99 ? -15.392 9.972 8.681 1.00 83.69 99 LEU A N 1
ATOM 764 C CA . LEU A 1 99 ? -14.623 9.466 9.807 1.00 83.69 99 LEU A CA 1
ATOM 765 C C . LEU A 1 99 ? -14.355 10.625 10.792 1.00 83.69 99 LEU A C 1
ATOM 767 O O . LEU A 1 99 ? -13.814 11.658 10.392 1.00 83.69 99 LEU A O 1
ATOM 771 N N . PRO A 1 100 ? -14.776 10.516 12.063 1.00 79.25 100 PRO A N 1
ATOM 772 C CA . PRO A 1 100 ? -14.439 11.508 13.076 1.00 79.25 100 PRO A CA 1
ATOM 773 C C . PRO A 1 100 ? -12.963 11.390 13.497 1.00 79.25 100 PRO A C 1
ATOM 775 O O . PRO A 1 100 ? -12.348 10.336 13.352 1.00 79.25 100 PRO A O 1
ATOM 778 N N . GLY A 1 101 ? -12.414 12.466 14.070 1.00 76.31 101 GLY A N 1
ATOM 779 C CA . GLY A 1 101 ? -11.067 12.494 14.654 1.00 76.31 101 GLY A CA 1
ATOM 780 C C . GLY A 1 101 ? -10.011 13.233 13.822 1.00 76.31 101 GLY A C 1
ATOM 781 O O . GLY A 1 101 ? -10.293 13.816 12.773 1.00 76.31 101 GLY A O 1
ATOM 782 N N . MET A 1 102 ? -8.775 13.243 14.331 1.00 76.44 102 MET 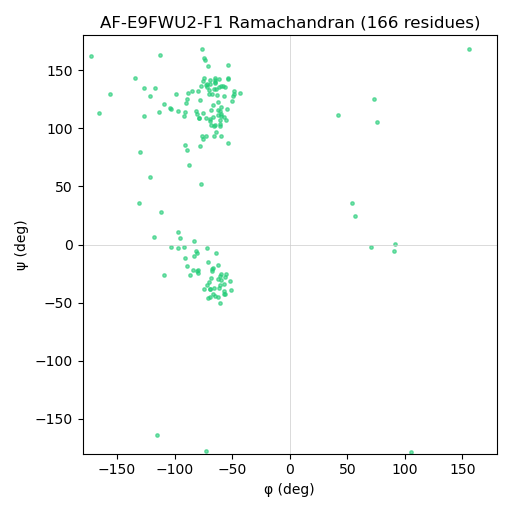A N 1
ATOM 783 C CA . MET A 1 102 ? -7.612 13.873 13.694 1.00 76.44 102 MET A CA 1
ATOM 784 C C . MET A 1 102 ? -6.894 12.888 12.765 1.00 76.44 102 MET A C 1
ATOM 786 O O . MET A 1 102 ? -5.891 12.285 13.129 1.00 76.44 102 MET A O 1
ATOM 790 N N . ILE A 1 103 ? -7.427 12.734 11.557 1.00 83.25 103 ILE A N 1
ATOM 791 C CA . ILE A 1 103 ? -6.985 11.724 10.581 1.00 83.25 103 ILE A CA 1
ATOM 792 C C . ILE A 1 103 ? -5.715 12.151 9.829 1.00 83.25 103 ILE A C 1
ATOM 794 O O . ILE A 1 103 ? -4.957 11.320 9.344 1.00 83.25 103 ILE A O 1
ATOM 798 N N . ASP A 1 104 ? -5.463 13.456 9.744 1.00 84.00 104 ASP A N 1
ATOM 799 C CA . ASP A 1 104 ? -4.329 14.011 8.996 1.00 84.00 104 ASP A CA 1
ATOM 800 C C . ASP A 1 104 ? -3.011 14.017 9.791 1.00 84.00 104 ASP A C 1
ATOM 802 O O . ASP A 1 104 ? -1.996 14.531 9.315 1.00 84.00 104 ASP A O 1
ATOM 806 N N . THR A 1 105 ? -3.015 13.472 11.009 1.00 82.94 105 THR A N 1
ATOM 807 C CA . THR A 1 105 ? -1.822 13.363 11.850 1.00 82.94 105 THR A CA 1
ATOM 808 C C . THR A 1 105 ? -0.859 12.321 11.261 1.00 82.94 105 THR A C 1
ATOM 810 O O . THR A 1 105 ? -1.290 11.223 10.909 1.00 82.94 105 THR A O 1
ATOM 813 N N . PRO A 1 106 ? 0.452 12.609 11.137 1.00 82.19 106 PRO A N 1
ATOM 814 C CA . PRO A 1 106 ? 1.406 11.631 10.624 1.00 82.19 106 PRO A CA 1
ATOM 815 C C . PRO A 1 106 ? 1.502 10.407 11.541 1.00 82.19 106 PRO A C 1
ATOM 817 O O . PRO A 1 106 ? 1.804 10.555 12.727 1.00 82.19 106 PRO A O 1
ATOM 820 N N . GLY A 1 107 ? 1.368 9.202 10.979 1.00 77.88 107 GLY A N 1
ATOM 821 C CA . GLY A 1 107 ? 1.339 7.947 11.749 1.00 77.88 107 GLY A CA 1
ATOM 822 C C . GLY A 1 107 ? 2.622 7.595 12.522 1.00 77.88 107 GLY A C 1
ATOM 823 O O . GLY A 1 107 ? 2.660 6.633 13.286 1.00 77.88 107 GLY A O 1
ATOM 824 N N . ASN A 1 108 ? 3.700 8.357 12.316 1.00 79.31 108 ASN A N 1
ATOM 825 C CA . ASN A 1 108 ? 4.938 8.264 13.093 1.00 79.31 108 ASN A CA 1
ATOM 826 C C . ASN A 1 108 ? 4.844 8.985 14.449 1.00 79.31 108 ASN A C 1
ATOM 828 O O . ASN A 1 108 ? 5.643 8.701 15.333 1.00 79.31 108 ASN A O 1
ATOM 832 N N . THR A 1 109 ? 3.921 9.937 14.604 1.00 80.44 109 THR A N 1
ATOM 833 C CA . THR A 1 109 ? 3.810 10.766 15.819 1.00 80.44 109 THR A CA 1
ATOM 834 C C . THR A 1 109 ? 2.955 10.124 16.909 1.00 80.44 109 THR A C 1
ATOM 836 O O . THR A 1 109 ? 3.175 10.380 18.087 1.00 80.44 109 THR A O 1
ATOM 839 N N . ASP A 1 110 ? 2.024 9.254 16.528 1.00 76.00 110 ASP A N 1
ATOM 840 C CA . ASP A 1 110 ? 1.068 8.576 17.408 1.00 76.00 110 ASP A CA 1
ATOM 841 C C . ASP A 1 110 ? 1.236 7.044 17.406 1.00 76.00 110 ASP A C 1
ATOM 843 O O . ASP A 1 110 ? 0.445 6.331 18.018 1.00 76.00 110 ASP A O 1
ATOM 847 N N . ASN A 1 111 ? 2.278 6.529 16.738 1.00 77.75 111 ASN A N 1
ATOM 848 C CA . ASN A 1 111 ? 2.525 5.098 16.524 1.00 77.75 111 ASN A CA 1
ATOM 849 C C . ASN A 1 111 ? 1.367 4.351 15.828 1.00 77.75 111 ASN A C 1
ATOM 851 O O . ASN A 1 111 ? 1.259 3.132 15.957 1.00 77.75 111 ASN A O 1
ATOM 855 N N . SER A 1 112 ? 0.519 5.046 15.064 1.00 79.44 112 SER A N 1
ATOM 856 C CA . SER A 1 112 ? -0.588 4.431 14.314 1.00 79.44 112 SER A CA 1
ATOM 857 C C . SER A 1 112 ? -0.161 3.800 12.979 1.00 79.44 112 SER A C 1
ATOM 859 O O . SER A 1 112 ? -0.962 3.164 12.294 1.00 79.44 112 SER A O 1
ATOM 861 N N . SER A 1 113 ? 1.106 3.959 12.582 1.00 85.00 113 SER A N 1
ATOM 862 C CA . SER A 1 113 ? 1.636 3.429 11.324 1.00 85.00 113 SER A CA 1
ATOM 863 C C . SER A 1 113 ? 1.747 1.899 11.302 1.00 85.00 113 SER A C 1
ATOM 865 O O . SER A 1 113 ? 2.221 1.273 12.247 1.00 85.00 113 SER A O 1
ATOM 867 N N . LEU A 1 114 ? 1.447 1.294 10.147 1.00 90.25 114 LEU A N 1
ATOM 868 C CA . LEU A 1 114 ? 1.637 -0.142 9.892 1.00 90.25 114 LEU A CA 1
ATOM 869 C C . LEU A 1 114 ? 3.114 -0.555 9.731 1.00 90.25 114 LEU A C 1
ATOM 871 O O . LEU A 1 114 ? 3.408 -1.736 9.551 1.00 90.25 114 LEU A O 1
ATOM 875 N N . ARG A 1 115 ? 4.060 0.394 9.777 1.00 89.81 115 ARG A N 1
ATOM 876 C CA . ARG A 1 115 ? 5.496 0.122 9.585 1.00 89.81 115 ARG A CA 1
ATOM 877 C C . ARG A 1 115 ? 6.043 -0.912 10.561 1.00 89.81 115 ARG A C 1
ATOM 879 O O . ARG A 1 115 ? 6.749 -1.813 10.126 1.00 89.81 115 ARG A O 1
ATOM 886 N N . SER A 1 116 ? 5.662 -0.833 11.834 1.00 88.12 116 SER A N 1
ATOM 887 C CA . SER A 1 116 ? 6.119 -1.775 12.863 1.00 88.12 116 SER A CA 1
ATOM 888 C C . SER A 1 116 ? 5.705 -3.217 12.560 1.00 88.12 116 SER A C 1
ATOM 890 O O . SER A 1 116 ? 6.495 -4.132 12.765 1.00 88.12 116 SER A O 1
ATOM 892 N N . ILE A 1 117 ? 4.504 -3.413 12.010 1.00 89.31 117 ILE A N 1
ATOM 893 C CA . ILE A 1 117 ? 3.978 -4.722 11.606 1.00 89.31 117 ILE A CA 1
ATOM 894 C C . ILE A 1 117 ? 4.743 -5.261 10.393 1.00 89.31 117 ILE A C 1
ATOM 896 O O . ILE A 1 117 ? 5.015 -6.453 10.324 1.00 89.31 117 ILE A O 1
ATOM 900 N N . ILE A 1 118 ? 5.108 -4.400 9.438 1.00 90.88 118 ILE A N 1
ATOM 901 C CA . ILE A 1 118 ? 5.893 -4.800 8.258 1.00 90.88 118 ILE A CA 1
ATOM 902 C C . ILE A 1 118 ? 7.322 -5.176 8.664 1.00 90.88 118 ILE A C 1
ATOM 904 O O . ILE A 1 118 ? 7.855 -6.182 8.206 1.00 90.88 118 ILE A O 1
ATOM 908 N N . GLU A 1 119 ? 7.949 -4.363 9.513 1.00 91.56 119 GLU A N 1
ATOM 909 C CA . GLU A 1 119 ? 9.333 -4.555 9.957 1.00 91.56 119 GLU A CA 1
ATOM 910 C C . GLU A 1 119 ? 9.478 -5.736 10.918 1.00 91.56 119 GLU A C 1
ATOM 912 O O . GLU A 1 119 ? 10.494 -6.432 10.910 1.00 91.56 119 GLU A O 1
ATOM 917 N N . LYS A 1 120 ? 8.467 -5.965 11.757 1.00 90.44 120 LYS A N 1
ATOM 918 C CA . LYS A 1 120 ? 8.411 -7.052 12.732 1.00 90.44 120 LYS A CA 1
ATOM 919 C C . LYS A 1 120 ? 7.072 -7.771 12.581 1.00 90.44 120 LYS A C 1
ATOM 921 O O . LYS A 1 120 ? 6.155 -7.520 13.369 1.00 90.44 120 LYS A O 1
ATOM 926 N N . PRO A 1 121 ? 6.948 -8.654 11.571 1.00 89.00 121 PRO A N 1
ATOM 927 C CA . PRO A 1 121 ? 5.713 -9.383 11.354 1.00 89.00 121 PRO A CA 1
ATOM 928 C C . PRO A 1 121 ? 5.385 -10.216 12.597 1.00 89.00 121 PRO A C 1
ATOM 930 O O . PRO A 1 121 ? 6.280 -10.853 13.166 1.00 89.00 121 PRO A O 1
ATOM 933 N N . PRO A 1 122 ? 4.117 -10.224 13.040 1.00 86.62 122 PRO A N 1
ATOM 934 C CA . PRO A 1 122 ? 3.679 -11.104 14.108 1.00 86.62 122 PRO A CA 1
ATOM 935 C C . PRO A 1 122 ? 4.041 -12.555 13.789 1.00 86.62 122 PRO A C 1
ATOM 937 O O . PRO A 1 122 ? 3.947 -12.995 12.642 1.00 86.62 122 PRO A O 1
ATOM 940 N N . ILE A 1 123 ? 4.440 -13.307 14.814 1.00 87.62 123 ILE A N 1
ATOM 941 C CA . ILE A 1 123 ? 4.741 -14.732 14.669 1.00 87.62 123 ILE A CA 1
ATOM 942 C C . ILE A 1 123 ? 3.453 -15.438 14.223 1.00 87.62 123 ILE A C 1
ATOM 944 O O . ILE A 1 123 ? 2.480 -15.498 14.976 1.00 87.62 123 ILE A O 1
ATOM 948 N N . GLY A 1 124 ? 3.443 -15.931 12.984 1.00 82.62 124 GLY A N 1
ATOM 949 C CA . GLY A 1 124 ? 2.308 -16.644 12.401 1.00 82.62 124 GLY A CA 1
ATOM 950 C C . GLY A 1 124 ? 2.122 -18.059 12.964 1.00 82.62 124 GLY A C 1
ATOM 951 O O . GLY A 1 124 ? 2.861 -18.512 13.836 1.00 82.62 124 GLY A O 1
ATOM 952 N N . GLY A 1 125 ? 1.126 -18.779 12.438 1.00 80.81 125 GLY A N 1
ATOM 953 C CA . GLY A 1 125 ? 0.884 -20.196 12.758 1.00 80.81 125 GLY A CA 1
ATOM 954 C C . GLY A 1 125 ? -0.079 -20.458 13.921 1.00 80.81 125 GLY A C 1
ATOM 955 O O . GLY A 1 125 ? -0.350 -21.615 14.231 1.00 80.81 125 GLY A O 1
ATOM 956 N N . LYS A 1 126 ? -0.629 -19.409 14.542 1.00 80.88 126 LYS A N 1
ATOM 957 C CA . LYS A 1 126 ? -1.757 -19.502 15.479 1.00 80.88 126 LYS A CA 1
ATOM 958 C C . LYS A 1 126 ? -2.944 -18.738 14.906 1.00 80.88 126 LYS A C 1
ATOM 960 O O . LYS A 1 126 ? -2.769 -17.628 14.407 1.00 80.88 126 LYS A O 1
ATOM 965 N N . GLU A 1 127 ? -4.130 -19.333 14.964 1.00 85.12 127 GLU A N 1
ATOM 966 C CA 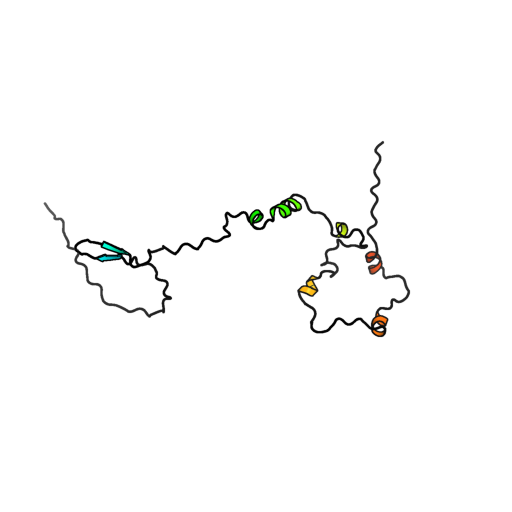. GLU A 1 127 ? -5.364 -18.653 14.569 1.00 85.12 127 GLU A CA 1
ATOM 967 C C . GLU A 1 127 ? -5.641 -17.479 15.523 1.00 85.12 127 GLU A C 1
ATOM 969 O O . GLU A 1 127 ? -5.389 -17.571 16.730 1.00 85.12 127 GLU A O 1
ATOM 974 N N . LEU A 1 128 ? -6.139 -16.360 14.988 1.00 87.06 128 LEU A N 1
ATOM 975 C CA . LEU A 1 128 ? -6.574 -15.229 15.804 1.00 87.06 128 LEU A CA 1
ATOM 976 C C . LEU A 1 128 ? -7.888 -15.604 16.497 1.00 87.06 128 LEU A C 1
ATOM 978 O O . LEU A 1 128 ? -8.967 -15.460 15.931 1.00 87.06 128 LEU A O 1
ATOM 982 N N . ALA A 1 129 ? -7.788 -16.110 17.723 1.00 87.25 129 ALA A N 1
ATOM 983 C CA . ALA A 1 129 ? -8.951 -16.431 18.536 1.00 87.25 129 ALA A CA 1
ATOM 984 C C . ALA A 1 129 ? -9.569 -15.159 19.134 1.00 87.25 129 ALA A C 1
ATOM 986 O O . ALA A 1 129 ? -8.862 -14.294 19.661 1.00 87.25 129 ALA A O 1
ATOM 987 N N . PHE A 1 130 ? -10.899 -15.064 19.097 1.00 90.19 130 PHE A N 1
ATOM 988 C CA . PHE A 1 130 ? -11.621 -14.023 19.824 1.00 90.19 130 PHE A CA 1
ATOM 989 C C . PHE A 1 130 ? -11.368 -14.147 21.331 1.00 90.19 130 PHE A C 1
ATOM 991 O O . PHE A 1 130 ? -11.308 -15.251 21.876 1.00 90.19 130 PHE A O 1
ATOM 998 N N . LEU A 1 131 ? -11.255 -13.004 22.010 1.00 90.62 131 LEU A N 1
ATOM 999 C CA . LEU A 1 131 ? -11.167 -12.978 23.467 1.00 90.62 131 LEU A CA 1
ATOM 1000 C C . LEU A 1 131 ? -12.484 -13.472 24.074 1.00 90.62 131 LEU A C 1
ATOM 1002 O O . LEU A 1 131 ? -13.567 -13.041 23.673 1.00 90.62 131 LEU A O 1
ATOM 1006 N N . ASN A 1 132 ? -12.397 -14.360 25.060 1.00 92.56 132 ASN A N 1
ATOM 1007 C CA . ASN A 1 132 ? -13.568 -14.839 25.788 1.00 92.56 132 ASN A CA 1
ATOM 1008 C C . ASN A 1 132 ? -14.074 -13.784 26.796 1.00 92.56 132 ASN A C 1
ATOM 1010 O O . ASN A 1 132 ? -13.407 -12.792 27.097 1.00 92.56 132 ASN A O 1
ATOM 1014 N N . SER A 1 133 ? -15.270 -13.994 27.352 1.00 91.00 133 SER A N 1
ATOM 1015 C CA . SER A 1 133 ? -15.895 -13.022 28.261 1.00 91.00 133 SER A CA 1
ATOM 1016 C C . SER A 1 133 ? -15.072 -12.730 29.523 1.00 91.00 133 SER A C 1
ATOM 1018 O O . SER A 1 133 ? -15.141 -11.615 30.038 1.00 91.00 133 SER A O 1
ATOM 1020 N N . SER A 1 134 ? -14.286 -13.693 30.022 1.00 91.69 134 SER A N 1
ATOM 1021 C CA . SER A 1 134 ? -13.422 -13.477 31.189 1.00 91.69 134 SER A CA 1
ATOM 1022 C C . SER A 1 134 ? -12.190 -12.638 30.844 1.00 91.69 134 SER A C 1
ATOM 1024 O O . SER A 1 134 ? -11.832 -11.752 31.614 1.00 91.69 134 SER A O 1
ATOM 1026 N N . GLN A 1 135 ? -11.593 -12.830 29.666 1.00 91.62 135 GLN A N 1
ATOM 1027 C CA . GLN A 1 135 ? -10.516 -11.984 29.140 1.00 91.62 135 GLN A CA 1
ATOM 1028 C C . GLN A 1 135 ? -11.006 -10.559 28.853 1.00 91.62 135 GLN A C 1
ATOM 1030 O O . GLN A 1 135 ? -10.301 -9.593 29.141 1.00 91.62 135 GLN A O 1
ATOM 1035 N N . LEU A 1 136 ? -12.238 -10.406 28.355 1.00 92.25 136 LEU A N 1
ATOM 1036 C CA . LEU A 1 136 ? -12.852 -9.096 28.123 1.00 92.25 136 LEU A CA 1
ATOM 1037 C C . LEU A 1 136 ? -13.147 -8.323 29.417 1.00 92.25 136 LEU A C 1
ATOM 1039 O O . LEU A 1 136 ? -13.250 -7.097 29.382 1.00 92.25 136 LEU A O 1
ATOM 1043 N N . ALA A 1 137 ? -13.242 -8.998 30.568 1.00 89.06 137 ALA A N 1
ATOM 1044 C CA . ALA A 1 137 ? -13.509 -8.338 31.844 1.00 89.06 137 ALA A CA 1
ATOM 1045 C C . ALA A 1 137 ? -12.426 -7.309 32.223 1.00 89.06 137 ALA A C 1
ATOM 1047 O O . ALA A 1 137 ? -12.747 -6.330 32.894 1.00 89.06 137 ALA A O 1
ATOM 1048 N N . GLY A 1 138 ? -11.184 -7.489 31.752 1.00 88.31 138 GLY A N 1
ATOM 1049 C CA . GLY A 1 138 ? -10.078 -6.547 31.965 1.00 88.31 138 GLY A CA 1
ATOM 1050 C C . GLY A 1 138 ? -10.191 -5.230 31.187 1.00 88.31 138 GLY A C 1
ATOM 1051 O O . GLY A 1 138 ? -9.510 -4.270 31.526 1.00 88.31 138 GLY A O 1
ATOM 1052 N N . PHE A 1 139 ? -11.068 -5.152 30.182 1.00 91.00 139 PHE A N 1
ATOM 1053 C CA . PHE A 1 139 ? -11.315 -3.935 29.394 1.00 91.00 139 PHE A CA 1
ATOM 1054 C C . PHE A 1 139 ? -12.508 -3.118 29.911 1.00 91.00 139 PHE A C 1
ATOM 1056 O O . PHE A 1 139 ? -12.925 -2.145 29.281 1.00 91.00 139 PHE A O 1
ATOM 1063 N N . ARG A 1 140 ? -13.100 -3.514 31.045 1.00 88.12 140 ARG A N 1
ATOM 1064 C CA . ARG A 1 140 ? -14.217 -2.786 31.652 1.00 88.12 140 ARG A CA 1
ATOM 1065 C C . ARG A 1 140 ? -13.746 -1.422 32.138 1.00 88.12 140 ARG A C 1
ATOM 1067 O O . ARG A 1 140 ? -12.882 -1.323 33.002 1.00 88.12 140 ARG A O 1
ATOM 1074 N N . LEU A 1 141 ? -14.357 -0.375 31.598 1.00 84.06 141 LEU A N 1
ATOM 1075 C CA . LEU A 1 141 ? -14.114 0.985 32.055 1.00 84.06 141 LEU A CA 1
ATOM 1076 C C . LEU A 1 141 ? -14.750 1.188 33.431 1.00 84.06 141 LEU A C 1
ATOM 1078 O O . LEU A 1 141 ? -15.896 0.796 33.666 1.00 84.06 141 LEU A O 1
ATOM 1082 N N . HIS A 1 142 ? -14.009 1.825 34.331 1.00 83.50 142 HIS A N 1
ATOM 1083 C CA . HIS A 1 142 ? -14.571 2.314 35.581 1.00 83.50 142 HIS A CA 1
ATOM 1084 C C . HIS A 1 142 ? -15.417 3.567 35.312 1.00 83.50 142 HIS A C 1
ATOM 1086 O O . HIS A 1 142 ? -15.057 4.372 34.449 1.00 83.50 142 HIS A O 1
ATOM 1092 N N . PRO A 1 143 ? -16.538 3.752 36.029 1.00 86.62 143 PRO A N 1
ATOM 1093 C CA . PRO A 1 143 ? -17.334 4.964 35.904 1.00 86.62 143 PRO A CA 1
ATOM 1094 C C . PRO A 1 143 ? -16.501 6.185 36.312 1.00 86.62 143 PRO A C 1
ATOM 1096 O O . PRO A 1 143 ? -15.805 6.160 37.326 1.00 86.62 143 PRO A O 1
ATOM 1099 N N . GLY A 1 144 ? -16.583 7.259 35.528 1.00 87.25 144 GLY A N 1
ATOM 1100 C CA . GLY A 1 144 ? -15.859 8.498 35.789 1.00 87.25 144 GLY A CA 1
ATOM 1101 C C . GLY A 1 144 ? -15.624 9.320 34.521 1.00 87.25 144 GLY A C 1
ATOM 1102 O O . GLY A 1 144 ? -15.858 8.831 33.412 1.00 87.25 144 GLY A O 1
ATOM 1103 N N . PRO A 1 145 ? -15.189 10.581 34.666 1.00 8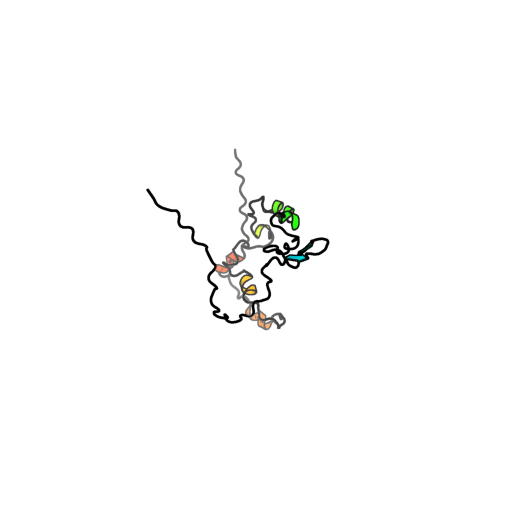4.31 145 PRO A N 1
ATOM 1104 C CA . PR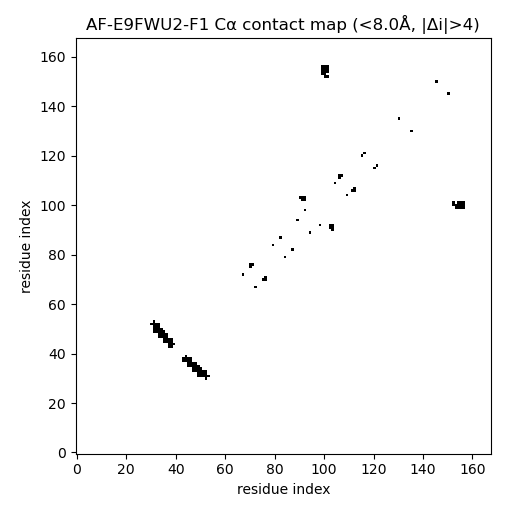O A 1 145 ? -14.798 11.397 33.528 1.00 84.31 145 PRO A CA 1
ATOM 1105 C C . PRO A 1 145 ? -13.557 10.803 32.851 1.00 84.31 145 PRO A C 1
ATOM 1107 O O . PRO A 1 145 ? -12.618 10.360 33.513 1.00 84.31 145 PRO A O 1
ATOM 1110 N N . LEU A 1 146 ? -13.552 10.814 31.519 1.00 81.88 146 LEU A N 1
ATOM 1111 C CA . LEU A 1 146 ? -12.405 10.376 30.734 1.00 81.88 146 LEU A CA 1
ATOM 1112 C C . LEU A 1 146 ? -11.206 11.313 31.005 1.00 81.88 146 LEU A C 1
ATOM 1114 O O . LEU A 1 146 ? -11.395 12.537 30.975 1.00 81.88 146 LEU A O 1
ATOM 1118 N N . PRO A 1 147 ? -9.987 10.789 31.245 1.00 84.00 147 PRO A N 1
ATOM 1119 C CA . PRO A 1 147 ? -8.807 11.623 31.451 1.00 84.00 147 PRO A CA 1
ATOM 1120 C C . PRO A 1 147 ? -8.609 12.619 30.307 1.00 84.00 147 PRO A C 1
ATOM 1122 O O . PRO A 1 147 ? -8.854 12.290 29.146 1.00 84.00 147 PRO A O 1
ATOM 1125 N N . GLU A 1 148 ? -8.142 13.823 30.637 1.00 78.81 148 GLU A N 1
ATOM 1126 C CA . GLU A 1 148 ? -8.030 14.960 29.709 1.00 78.81 148 GLU A CA 1
ATOM 1127 C C . GLU A 1 148 ? -7.298 14.601 28.406 1.00 78.81 148 GLU A C 1
ATOM 1129 O O . GLU A 1 148 ? -7.737 14.957 27.314 1.00 78.81 148 GLU A O 1
ATOM 1134 N N . GLN A 1 149 ? -6.244 13.790 28.517 1.00 75.19 149 GLN A N 1
ATOM 1135 C CA . GLN A 1 149 ? -5.419 13.332 27.396 1.00 75.19 149 GLN A CA 1
ATOM 1136 C C . GLN A 1 149 ? -6.200 12.544 26.330 1.00 75.19 149 GLN A C 1
ATOM 1138 O O . GLN A 1 149 ? -5.796 12.527 25.171 1.00 75.19 149 GLN A O 1
ATOM 1143 N N . TYR A 1 150 ? -7.319 11.913 26.697 1.00 75.06 150 TYR A N 1
ATOM 1144 C CA . TYR A 1 150 ? -8.156 11.128 25.786 1.00 75.06 150 TYR A CA 1
ATOM 1145 C C . TYR A 1 150 ? -9.436 11.860 25.364 1.00 75.06 150 TYR A C 1
ATOM 1147 O O . TYR A 1 150 ? -10.209 11.332 24.569 1.00 75.06 150 TYR A O 1
ATOM 1155 N N . GLN A 1 151 ? -9.693 13.071 25.864 1.00 71.31 151 GLN A N 1
ATOM 1156 C CA . GLN A 1 151 ? -10.893 13.824 25.482 1.00 71.31 151 GLN A CA 1
ATOM 1157 C C . GLN A 1 151 ? -10.815 14.321 24.030 1.00 71.31 151 GLN A C 1
ATOM 1159 O O . GLN A 1 151 ? -11.829 14.383 23.335 1.00 71.31 151 GLN A O 1
ATOM 1164 N N . THR A 1 152 ? -9.611 14.626 23.544 1.00 62.41 152 THR A N 1
ATOM 1165 C CA . THR A 1 152 ? -9.373 15.245 22.231 1.00 62.41 152 THR A CA 1
ATOM 1166 C C . THR A 1 152 ? -9.407 14.266 21.059 1.00 62.41 152 THR A C 1
ATOM 1168 O O . THR A 1 152 ? -9.711 14.683 19.943 1.00 62.41 152 THR A O 1
ATOM 1171 N N . SER A 1 153 ? -9.172 12.970 21.287 1.00 59.47 153 SER A N 1
ATOM 1172 C CA . SER A 1 153 ? -9.190 11.943 20.233 1.00 59.47 153 SER A CA 1
ATOM 1173 C C . SER A 1 153 ? -10.590 11.702 19.652 1.00 59.47 153 SER A C 1
ATOM 1175 O O . SER A 1 153 ? -10.710 11.269 18.508 1.00 59.47 153 SER A O 1
ATOM 1177 N N . SER A 1 154 ? -11.647 12.037 20.402 1.00 56.09 154 SER A N 1
ATOM 1178 C CA . SER A 1 154 ? -13.046 11.910 19.961 1.00 56.09 154 SER A CA 1
ATOM 1179 C C . SER A 1 154 ? -13.614 13.161 19.279 1.00 56.09 154 SER A C 1
ATOM 1181 O O . SER A 1 154 ? -14.695 13.108 18.686 1.00 56.09 154 SER A O 1
ATOM 1183 N N . LEU A 1 155 ? -12.919 14.300 19.353 1.00 58.62 155 LEU A N 1
ATOM 1184 C CA . LEU A 1 155 ? -13.451 15.557 18.841 1.00 58.62 155 LEU A CA 1
ATOM 1185 C C . LEU A 1 155 ? -13.302 15.600 17.318 1.00 58.62 155 LEU A C 1
ATOM 1187 O O . LEU A 1 155 ? -12.210 15.761 16.774 1.00 58.62 155 LEU A O 1
ATOM 1191 N N . ALA A 1 156 ? -14.431 15.491 16.616 1.00 52.78 156 ALA A N 1
ATOM 1192 C CA . ALA A 1 156 ? -14.495 15.847 15.206 1.00 52.78 156 ALA A CA 1
ATOM 1193 C C . ALA A 1 156 ? -14.030 17.308 15.036 1.00 52.78 156 ALA A C 1
ATOM 1195 O O . ALA A 1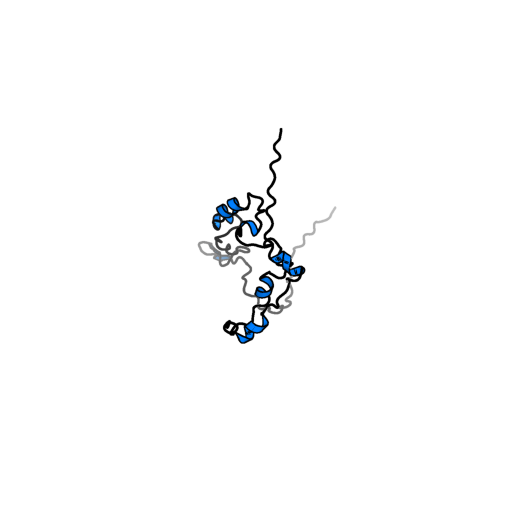 156 ? -14.450 18.173 15.815 1.00 52.78 156 ALA A O 1
ATOM 1196 N N . PRO A 1 157 ? -13.190 17.625 14.034 1.00 53.72 157 PRO A N 1
ATOM 1197 C CA . PRO A 1 157 ? -12.771 18.997 13.802 1.00 53.72 157 PRO A CA 1
ATOM 1198 C C . PRO A 1 157 ? -14.007 19.860 13.525 1.00 53.72 157 PRO A C 1
ATOM 1200 O O . PRO A 1 157 ? -14.688 19.707 12.509 1.00 53.72 157 PRO A O 1
ATOM 1203 N N . LEU A 1 158 ? -14.309 20.774 14.452 1.00 52.81 158 LEU A N 1
ATOM 1204 C CA . LEU A 1 158 ? -15.361 21.773 14.303 1.00 52.81 158 LEU A CA 1
ATOM 1205 C C . LEU A 1 158 ? -15.095 22.553 13.014 1.00 52.81 158 LEU A C 1
ATOM 1207 O O . LEU A 1 158 ? -14.175 23.374 12.949 1.00 52.81 158 LEU A O 1
ATOM 1211 N N . LYS A 1 159 ? -15.897 22.307 11.970 1.00 52.62 159 LYS A N 1
ATOM 1212 C CA . LYS A 1 159 ? -15.847 23.111 10.748 1.00 52.62 159 LYS A CA 1
ATOM 1213 C C . LYS A 1 159 ? -16.170 24.554 11.127 1.00 52.62 159 LYS A C 1
ATOM 1215 O O . LYS A 1 159 ? -17.332 24.907 11.330 1.00 52.62 159 LYS A O 1
ATOM 1220 N N . LYS A 1 160 ? -15.142 25.403 11.225 1.00 52.66 160 LYS A N 1
ATOM 1221 C CA . LYS A 1 160 ? -15.317 26.852 11.349 1.00 52.66 160 LYS A CA 1
ATOM 1222 C C . LYS A 1 160 ? -16.058 27.322 10.099 1.00 52.66 160 LYS A C 1
ATOM 1224 O O . LYS A 1 160 ? -15.475 27.394 9.019 1.00 52.66 160 LYS A O 1
ATOM 1229 N N . LYS A 1 161 ? -17.358 27.605 10.233 1.00 49.97 161 LYS A N 1
ATOM 1230 C CA . LYS A 1 161 ? -18.143 28.248 9.175 1.00 49.97 161 LYS A CA 1
ATOM 1231 C C . LYS A 1 161 ? -17.488 29.597 8.882 1.00 49.97 161 LYS A C 1
ATOM 1233 O O . LYS A 1 161 ? -17.508 30.489 9.728 1.00 49.97 161 LYS A O 1
ATOM 1238 N N . GLN A 1 162 ? -16.882 29.724 7.704 1.00 53.78 162 GLN A N 1
ATOM 1239 C CA . GLN A 1 162 ? -16.378 30.994 7.198 1.00 53.78 162 GLN A CA 1
ATOM 1240 C C . GLN A 1 162 ? -17.575 31.944 7.090 1.00 53.78 162 GLN A C 1
ATOM 1242 O O . GLN A 1 162 ? -18.458 31.755 6.253 1.00 53.78 162 GLN A O 1
ATOM 1247 N N . LYS A 1 163 ? -17.663 32.930 7.989 1.00 52.12 163 LYS A N 1
ATOM 1248 C CA . LYS A 1 163 ? -18.649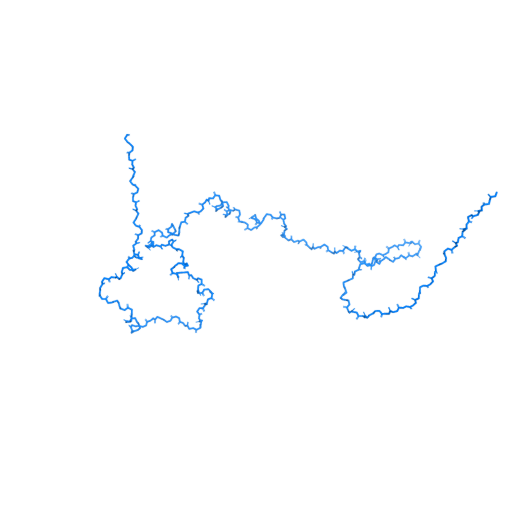 34.003 7.855 1.00 52.12 163 LYS A CA 1
ATOM 1249 C C . LYS A 1 163 ? -18.258 34.804 6.618 1.00 52.12 163 LYS A C 1
ATOM 1251 O O . LYS A 1 163 ? -17.253 35.509 6.638 1.00 52.12 163 LYS A O 1
ATOM 1256 N N . HIS A 1 164 ? -19.054 34.705 5.557 1.00 58.34 164 HIS A N 1
ATOM 1257 C CA . HIS A 1 164 ? -18.965 35.627 4.432 1.00 58.34 164 HIS A CA 1
ATOM 1258 C C . HIS A 1 164 ? -19.152 37.051 4.964 1.00 58.34 164 HIS A C 1
ATOM 1260 O O . HIS A 1 164 ? -20.241 37.429 5.400 1.00 58.34 164 HIS A O 1
ATOM 1266 N N . LYS A 1 165 ? -18.071 37.834 4.964 1.00 56.91 165 LYS A N 1
ATOM 1267 C CA . LYS A 1 165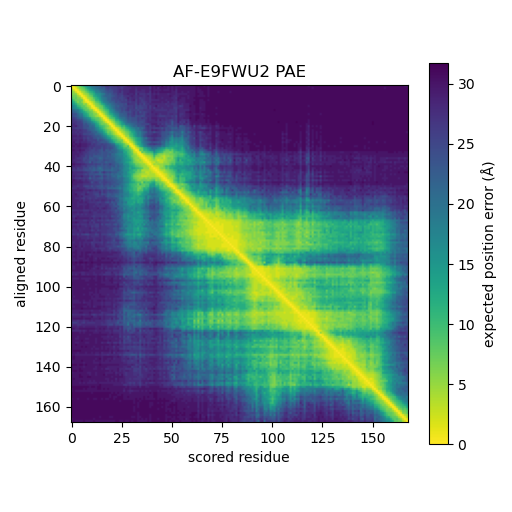 ? -18.125 39.270 5.218 1.00 56.91 165 LYS A CA 1
ATOM 1268 C C . LYS A 1 165 ? -18.897 39.889 4.054 1.00 56.91 165 LYS A C 1
ATOM 1270 O O . LYS A 1 165 ? -18.358 40.014 2.958 1.00 56.91 165 LYS A O 1
ATOM 1275 N N . LYS A 1 166 ? -20.175 40.216 4.267 1.00 53.19 166 LYS A N 1
ATOM 1276 C CA . LYS A 1 166 ? -20.935 41.038 3.321 1.00 53.19 166 LYS A CA 1
ATOM 1277 C 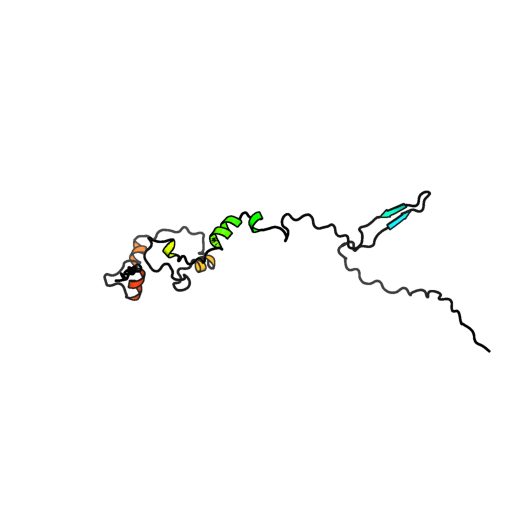C . LYS A 1 166 ? -20.245 42.401 3.250 1.00 53.19 166 LYS A C 1
ATOM 1279 O O . LYS A 1 166 ? -20.160 43.090 4.264 1.00 53.19 166 LYS A O 1
ATOM 1284 N N . HIS A 1 167 ? -19.714 42.746 2.082 1.00 52.38 167 HIS A N 1
ATOM 1285 C CA . HIS A 1 167 ? -19.340 44.122 1.783 1.00 52.38 167 HIS A CA 1
ATOM 1286 C C . HIS A 1 167 ? -20.631 44.935 1.631 1.00 52.38 167 HIS A C 1
ATOM 1288 O O . HIS A 1 167 ? -21.565 44.485 0.965 1.00 52.38 167 HIS A O 1
ATOM 1294 N N . LYS A 1 168 ? -20.686 46.066 2.333 1.00 43.81 168 LYS A N 1
ATOM 1295 C CA . LYS A 1 168 ? -21.692 47.116 2.177 1.00 43.81 168 LYS A CA 1
ATOM 1296 C C . LYS A 1 168 ? -21.152 48.144 1.193 1.00 43.81 168 LYS A C 1
ATOM 1298 O O . LYS A 1 168 ? -19.911 48.322 1.201 1.00 43.81 168 LYS A O 1
#

Solvent-accessible surface area (backbone atoms only — not comparable to full-atom values): 11965 Å² total; per-residue (Å²): 134,87,83,81,89,83,86,79,84,90,71,86,79,82,79,80,91,78,82,87,74,85,87,70,89,68,74,84,72,80,81,31,71,66,38,67,48,74,47,88,56,102,66,72,47,78,44,79,74,50,59,52,61,88,63,64,81,73,78,72,92,62,96,77,50,96,87,53,59,61,44,66,76,69,67,40,52,66,60,45,62,70,54,72,78,50,89,84,79,78,52,59,46,74,79,38,78,86,59,76,28,78,66,69,60,62,38,83,81,76,69,72,44,67,59,61,49,71,79,52,60,76,87,75,95,67,82,90,73,79,78,49,76,74,66,51,57,78,71,62,78,74,93,73,83,75,60,75,90,62,57,62,64,70,46,52,75,78,80,77,77,80,76,80,78,79,82,130

InterPro domains:
  IPR019403 Mediator complex, subunit Med19, metazoa [PF10278] (50-168)
  IPR019403 Mediator complex, subunit Med19, metazoa [PTHR22536] (22-168)

pLDDT: mean 71.89, std 17.01, range [34.5, 95.19]

Radius of gyration: 42.51 Å; Cα contacts (8 Å, |Δi|>4): 72; chains: 1; bounding box: 110×69×96 Å

Foldseek 3Di:
DDDDDDDDDDDDDDDDDDDDDDDDPPPPPPQADQDWDWDPDVDIDIDGPDDHHPPDPPPPDDPDDPPDDVCVVVVVVVVCVVPVVDDDPDAVCNVVVPDFFDRRDPCVVVVVDCVCCVVPPPDDDDDPDDDDPVSCVVVDDDDDDDPPVPPRRRHGPDPPPPPPPDDD

Mean predicted aligned error: 19.94 Å

Organism: Daphnia pulex (NCBI:txid6669)